Protein AF-A0A9D4EMM0-F1 (afdb_monomer_lite)

Structure (mmCIF, N/CA/C/O backbone):
data_AF-A0A9D4EMM0-F1
#
_entry.id   AF-A0A9D4EMM0-F1
#
loop_
_atom_site.group_PDB
_atom_site.id
_atom_site.type_symbol
_atom_site.label_atom_id
_atom_site.label_alt_id
_atom_site.label_comp_id
_atom_site.label_asym_id
_atom_site.label_entity_id
_atom_site.label_seq_id
_atom_site.pdbx_PDB_ins_code
_atom_site.Cartn_x
_atom_site.Cartn_y
_atom_site.Cartn_z
_atom_site.occupancy
_atom_site.B_iso_or_equiv
_atom_site.auth_seq_id
_atom_site.auth_comp_id
_atom_site.auth_asym_id
_atom_site.auth_atom_id
_atom_site.pdbx_PDB_model_num
ATOM 1 N N . MET A 1 1 ? -13.198 12.863 -65.690 1.00 36.16 1 MET A N 1
ATOM 2 C CA . MET A 1 1 ? -13.809 11.597 -66.157 1.00 36.16 1 MET A CA 1
ATOM 3 C C . MET A 1 1 ? -12.716 10.542 -66.266 1.00 36.16 1 MET A C 1
ATOM 5 O O . MET A 1 1 ? -11.652 10.874 -66.760 1.00 36.16 1 MET A O 1
ATOM 9 N N . SER A 1 2 ? -12.998 9.333 -65.773 1.00 41.34 2 SER A N 1
ATOM 10 C CA . SER A 1 2 ? -12.349 8.025 -66.003 1.00 41.34 2 SER A CA 1
ATOM 11 C C . SER A 1 2 ? -10.843 7.898 -66.316 1.00 41.34 2 SER A C 1
ATOM 13 O O . SER A 1 2 ? -10.406 8.154 -67.432 1.00 41.34 2 SER A O 1
ATOM 15 N N . SER A 1 3 ? -10.132 7.222 -65.406 1.00 35.25 3 SER A N 1
ATOM 16 C CA . SER A 1 3 ? -9.114 6.198 -65.715 1.00 35.25 3 SER A CA 1
ATOM 17 C C . SER A 1 3 ? -9.306 5.071 -64.686 1.00 35.25 3 SER A C 1
ATOM 19 O O . SER A 1 3 ? -9.257 5.342 -63.494 1.00 35.25 3 SER A O 1
ATOM 21 N N . ARG A 1 4 ? -9.921 3.939 -65.056 1.00 37.94 4 ARG A N 1
ATOM 22 C CA . ARG A 1 4 ? -9.298 2.670 -65.505 1.00 37.94 4 ARG A CA 1
ATOM 23 C C . ARG A 1 4 ? -8.367 2.014 -64.469 1.00 37.94 4 ARG A C 1
ATOM 25 O O . ARG A 1 4 ? -7.310 2.544 -64.156 1.00 37.94 4 ARG A O 1
ATOM 32 N N . TYR A 1 5 ? -8.789 0.828 -64.022 1.00 42.88 5 TYR A N 1
ATOM 33 C CA . TYR A 1 5 ? -8.083 -0.117 -63.148 1.00 42.88 5 TYR A CA 1
ATOM 34 C C . TYR A 1 5 ? -6.948 -0.872 -63.863 1.00 42.88 5 TYR A C 1
ATOM 36 O O . TYR A 1 5 ? -7.194 -1.412 -64.942 1.00 42.88 5 TYR A O 1
ATOM 44 N N . VAL A 1 6 ? -5.797 -0.983 -63.180 1.00 44.03 6 VAL A N 1
ATOM 45 C CA . VAL A 1 6 ? -4.829 -2.112 -63.074 1.00 44.03 6 VAL A CA 1
ATOM 46 C C . VAL A 1 6 ? -4.072 -1.885 -61.738 1.00 44.03 6 VAL A C 1
ATOM 48 O O . VAL A 1 6 ? -3.837 -0.724 -61.413 1.00 44.03 6 VAL A O 1
ATOM 51 N N . GLY A 1 7 ? -3.680 -2.859 -60.906 1.00 34.44 7 GLY A N 1
ATOM 52 C CA . GLY A 1 7 ? -3.942 -4.308 -60.897 1.00 34.44 7 GLY A CA 1
ATOM 53 C C . GLY A 1 7 ? -2.713 -5.110 -60.422 1.00 34.44 7 GLY A C 1
ATOM 54 O O . GLY A 1 7 ? -1.716 -5.101 -61.136 1.00 34.44 7 GLY A O 1
ATOM 55 N N . GLY A 1 8 ? -2.819 -5.798 -59.273 1.00 34.53 8 GLY A N 1
ATOM 56 C CA . GLY A 1 8 ? -1.759 -6.617 -58.644 1.00 34.53 8 GLY A CA 1
ATOM 57 C C . GLY A 1 8 ? -0.807 -5.841 -57.706 1.00 34.53 8 GLY A C 1
ATOM 58 O O . GLY A 1 8 ? -0.555 -4.662 -57.953 1.00 34.53 8 GLY A O 1
ATOM 59 N N . ASP A 1 9 ? -0.274 -6.393 -56.606 1.00 40.97 9 ASP A N 1
ATOM 60 C CA . ASP A 1 9 ? -0.477 -7.723 -55.992 1.00 40.97 9 ASP A CA 1
ATOM 61 C C . ASP A 1 9 ? -0.295 -7.658 -54.450 1.00 40.97 9 ASP A C 1
ATOM 63 O O . ASP A 1 9 ? 0.595 -6.972 -53.950 1.00 40.97 9 ASP A O 1
ATOM 67 N N . ASP A 1 10 ? -1.188 -8.351 -53.740 1.00 46.00 10 ASP A N 1
ATOM 68 C CA . ASP A 1 10 ? -1.077 -9.126 -52.486 1.00 46.00 10 ASP A CA 1
ATOM 69 C C . ASP A 1 10 ? 0.064 -8.891 -51.455 1.00 46.00 10 ASP A C 1
ATOM 71 O O . ASP A 1 10 ? 1.222 -9.223 -51.698 1.00 46.00 10 ASP A O 1
ATOM 75 N N . ASP A 1 11 ? -0.319 -8.528 -50.216 1.00 43.97 11 ASP A N 1
ATOM 76 C CA . ASP A 1 11 ? 0.224 -9.111 -48.962 1.00 43.97 11 ASP A CA 1
ATOM 77 C C . ASP A 1 11 ? -0.835 -9.012 -47.833 1.00 43.97 11 ASP A C 1
ATOM 79 O O . ASP A 1 11 ? -0.735 -8.227 -46.886 1.00 43.97 11 ASP A O 1
ATOM 83 N N . ASP A 1 12 ? -1.925 -9.776 -47.979 1.00 41.16 12 ASP A N 1
ATOM 84 C CA . ASP A 1 12 ? -2.940 -9.950 -46.932 1.00 41.16 12 ASP A CA 1
ATOM 85 C C . ASP A 1 12 ? -2.470 -11.008 -45.919 1.00 41.16 12 ASP A C 1
ATOM 87 O O . ASP A 1 12 ? -2.727 -12.208 -46.059 1.00 41.16 12 ASP A O 1
ATOM 91 N N . SER A 1 13 ? -1.806 -10.570 -44.847 1.00 43.88 13 SER A N 1
ATOM 92 C CA . SER A 1 13 ? -1.542 -11.416 -43.674 1.00 43.88 13 SER A CA 1
ATOM 93 C C . SER A 1 13 ? -2.798 -11.543 -42.797 1.00 43.88 13 SER A C 1
ATOM 95 O O . SER A 1 13 ? -2.915 -10.982 -41.705 1.00 43.88 13 SER A O 1
ATOM 97 N N . GLU A 1 14 ? -3.761 -12.315 -43.306 1.00 36.78 14 GLU A N 1
ATOM 98 C CA . GLU A 1 14 ? -5.013 -12.663 -42.637 1.00 36.78 14 GLU A CA 1
ATOM 99 C C . GLU A 1 14 ? -4.750 -13.465 -41.346 1.00 36.78 14 GLU A C 1
ATOM 101 O O . GLU A 1 14 ? -4.502 -14.674 -41.362 1.00 36.78 14 GLU A O 1
ATOM 106 N N . TYR A 1 15 ? -4.844 -12.809 -40.186 1.00 36.12 15 TYR A N 1
ATOM 107 C CA . TYR A 1 15 ? -4.860 -13.500 -38.895 1.00 36.12 15 TYR A CA 1
ATOM 108 C C . TYR A 1 15 ? -6.191 -14.242 -38.717 1.00 36.12 15 TYR A C 1
ATOM 110 O O . TYR A 1 15 ? -7.140 -13.716 -38.134 1.00 36.12 15 TYR A O 1
ATOM 118 N N . HIS A 1 16 ? -6.251 -15.488 -39.199 1.00 36.09 16 HIS A N 1
ATOM 119 C CA . HIS A 1 16 ? -7.368 -16.400 -38.964 1.00 36.09 16 HIS A CA 1
ATOM 120 C C . HIS A 1 16 ? -7.674 -16.536 -37.459 1.00 36.09 16 HIS A C 1
ATOM 122 O O . HIS A 1 16 ? -7.017 -17.280 -36.723 1.00 36.09 16 HIS A O 1
ATOM 128 N N . LEU A 1 17 ? -8.741 -15.872 -37.010 1.00 40.06 17 LEU A N 1
ATOM 129 C CA . LEU A 1 17 ? -9.353 -16.102 -35.704 1.00 40.06 17 LEU A CA 1
ATOM 130 C C . LEU A 1 17 ? -10.104 -17.441 -35.723 1.00 40.06 17 LEU A C 1
ATOM 132 O O . LEU A 1 17 ? -11.314 -17.503 -35.940 1.00 40.06 17 LEU A O 1
ATOM 136 N N . GLY A 1 18 ? -9.372 -18.531 -35.485 1.00 37.56 18 GLY A N 1
ATOM 137 C CA . GLY A 1 18 ? -9.972 -19.833 -35.206 1.00 37.56 18 GLY A CA 1
ATOM 138 C C . GLY A 1 18 ? -10.901 -19.760 -33.980 1.00 37.56 18 GLY A C 1
ATOM 139 O O . GLY A 1 18 ? -10.620 -19.005 -33.045 1.00 37.56 18 GLY A O 1
ATOM 140 N N . PRO A 1 19 ? -12.006 -20.529 -33.943 1.00 36.06 19 PRO A N 1
ATOM 141 C CA . PRO A 1 19 ? -13.002 -20.416 -32.882 1.00 36.06 19 PRO A CA 1
ATOM 142 C C . PRO A 1 19 ? -12.402 -20.784 -31.520 1.00 36.06 19 PRO A C 1
ATOM 144 O O . PRO A 1 19 ? -12.066 -21.944 -31.263 1.00 36.06 19 PRO A O 1
ATOM 147 N N . TYR A 1 20 ? -12.291 -19.791 -30.633 1.00 35.28 20 TYR A N 1
ATOM 148 C CA . TYR A 1 20 ? -11.806 -19.989 -29.270 1.00 35.28 20 TYR A CA 1
ATOM 149 C C . TYR A 1 20 ? -12.802 -20.858 -28.499 1.00 35.28 20 TYR A C 1
ATOM 151 O O . TYR A 1 20 ? -13.901 -20.439 -28.140 1.00 35.28 20 TYR A O 1
ATOM 159 N N . ARG A 1 21 ? -12.428 -22.120 -28.299 1.00 38.72 21 ARG A N 1
ATOM 160 C CA . ARG A 1 21 ? -13.299 -23.156 -27.749 1.00 38.72 21 ARG A CA 1
ATOM 161 C C . ARG A 1 21 ? -13.479 -22.944 -26.247 1.00 38.72 21 ARG A C 1
ATOM 163 O O . ARG A 1 21 ? -12.598 -23.323 -25.473 1.00 38.72 21 ARG A O 1
ATOM 170 N N . GLU A 1 22 ? -14.625 -22.386 -25.847 1.00 41.25 22 GLU A N 1
ATOM 171 C CA . GLU A 1 22 ? -15.029 -22.228 -24.444 1.00 41.25 22 GLU A CA 1
ATOM 172 C C . GLU A 1 22 ? -14.834 -23.531 -23.659 1.00 41.25 22 GLU A C 1
ATOM 174 O O . GLU A 1 22 ? -15.630 -24.469 -23.709 1.00 41.25 22 GLU A O 1
ATOM 179 N N . SER A 1 23 ? -13.741 -23.581 -22.905 1.00 39.03 23 SER A N 1
ATOM 180 C CA . SER A 1 23 ? -13.460 -24.646 -21.954 1.00 39.03 23 SER A CA 1
ATOM 181 C C . SER A 1 23 ? -13.824 -24.121 -20.579 1.00 39.03 23 SER A C 1
ATOM 183 O O . SER A 1 23 ? -12.963 -23.641 -19.843 1.00 39.03 23 SER A O 1
ATOM 185 N N . SER A 1 24 ? -15.120 -24.184 -20.262 1.00 44.12 24 SER A N 1
ATOM 186 C CA . SER A 1 24 ? -15.674 -23.767 -18.974 1.00 44.12 24 SER A CA 1
ATOM 187 C C . SER A 1 24 ? -15.090 -24.616 -17.837 1.00 44.12 24 SER A C 1
ATOM 189 O O . SER A 1 24 ? -15.632 -25.647 -17.439 1.00 44.12 24 SER A O 1
ATOM 191 N N . LYS A 1 25 ? -13.934 -24.192 -17.324 1.00 36.81 25 LYS A N 1
ATOM 192 C CA . LYS A 1 25 ? -13.353 -24.682 -16.079 1.00 36.81 25 LYS A CA 1
ATOM 193 C C . LYS A 1 25 ? -13.772 -23.722 -14.981 1.00 36.81 25 LYS A C 1
ATOM 195 O O . LYS A 1 25 ? -13.144 -22.687 -14.786 1.00 36.81 25 LYS A O 1
ATOM 200 N N . LYS A 1 26 ? -14.824 -24.092 -14.249 1.00 39.28 26 LYS A N 1
ATOM 201 C CA . LYS A 1 26 ? -15.092 -23.515 -12.930 1.00 39.28 26 LYS A CA 1
ATOM 202 C C . LYS A 1 26 ? -13.875 -23.794 -12.049 1.00 39.28 26 LYS A C 1
ATOM 204 O O . LYS A 1 26 ? -13.709 -24.908 -11.560 1.00 39.28 26 LYS A O 1
ATOM 209 N N . SER A 1 27 ? -13.000 -22.809 -11.886 1.00 35.19 27 SER A N 1
ATOM 210 C CA . SER A 1 27 ? -12.017 -22.825 -10.812 1.00 35.19 27 SER A CA 1
ATOM 211 C C . SER A 1 27 ? -12.767 -22.506 -9.527 1.00 35.19 27 SER A C 1
ATOM 213 O O . SER A 1 27 ? -13.050 -21.339 -9.246 1.00 35.19 27 SER A O 1
ATOM 215 N N . ASP A 1 28 ? -13.126 -23.544 -8.774 1.00 36.09 28 ASP A N 1
ATOM 216 C CA . ASP A 1 28 ? -13.612 -23.388 -7.409 1.00 36.09 28 ASP A CA 1
ATOM 217 C C . ASP A 1 28 ? -12.533 -22.676 -6.583 1.00 36.09 28 ASP A C 1
ATOM 219 O O . ASP A 1 28 ? -11.599 -23.299 -6.073 1.00 36.09 28 ASP A O 1
ATOM 223 N N . TYR A 1 29 ? -12.677 -21.357 -6.423 1.00 34.94 29 TYR A N 1
ATOM 224 C CA . TYR A 1 29 ? -11.986 -20.576 -5.399 1.00 34.94 29 TYR A CA 1
ATOM 225 C C . TYR A 1 29 ? -12.572 -20.938 -4.027 1.00 34.94 29 TYR A C 1
ATOM 227 O O . TYR A 1 29 ? -13.225 -20.143 -3.351 1.00 34.94 29 TYR A O 1
ATOM 235 N N . GLY A 1 30 ? -12.364 -22.196 -3.637 1.00 30.98 30 GLY A N 1
ATOM 236 C CA . GLY A 1 30 ? -12.754 -22.733 -2.349 1.00 30.98 30 GLY A CA 1
ATOM 237 C C . GLY A 1 30 ? -12.002 -22.000 -1.248 1.00 30.98 30 GLY A C 1
ATOM 238 O O . GLY A 1 30 ? -10.776 -22.078 -1.163 1.00 30.98 30 GLY A O 1
ATOM 239 N N . ALA A 1 31 ? -12.748 -21.300 -0.397 1.00 44.09 31 ALA A N 1
ATOM 240 C CA . ALA A 1 31 ? -12.213 -20.570 0.740 1.00 44.09 31 ALA A CA 1
ATOM 241 C C . ALA A 1 31 ? -11.430 -21.509 1.679 1.00 44.09 31 ALA A C 1
ATOM 243 O O . ALA A 1 31 ? -12.006 -22.222 2.499 1.00 44.09 31 ALA A O 1
ATOM 244 N N . ARG A 1 32 ? -10.095 -21.495 1.581 1.00 37.31 32 ARG A N 1
ATOM 245 C CA . ARG A 1 32 ? -9.193 -22.188 2.510 1.00 37.31 32 ARG A CA 1
ATOM 246 C C . ARG A 1 32 ? -8.712 -21.238 3.599 1.00 37.31 32 ARG A C 1
ATOM 248 O O . ARG A 1 32 ? -7.582 -20.763 3.607 1.00 37.31 32 ARG A O 1
ATOM 255 N N . SER A 1 33 ? -9.596 -20.983 4.555 1.00 46.66 33 SER A N 1
ATOM 256 C CA . SER A 1 33 ? -9.298 -20.227 5.769 1.00 46.66 33 SER A CA 1
ATOM 257 C C . SER A 1 33 ? -8.535 -21.081 6.793 1.00 46.66 33 SER A C 1
ATOM 259 O O . SER A 1 33 ? -9.149 -21.700 7.661 1.00 46.66 33 SER A O 1
ATOM 261 N N . HIS A 1 34 ? -7.200 -21.083 6.734 1.00 35.22 34 HIS A N 1
ATOM 262 C CA . HIS A 1 34 ? -6.349 -21.646 7.793 1.00 35.22 34 HIS A CA 1
ATOM 263 C C . HIS A 1 34 ? -5.129 -20.766 8.101 1.00 35.22 34 HIS A C 1
ATOM 265 O O . HIS A 1 34 ? -4.064 -20.963 7.530 1.00 35.22 34 HIS A O 1
ATOM 271 N N . ALA A 1 35 ? -5.289 -19.839 9.053 1.00 36.62 35 ALA A N 1
ATOM 272 C CA . ALA A 1 35 ? -4.350 -19.584 10.160 1.00 36.62 35 ALA A CA 1
ATOM 273 C C . ALA A 1 35 ? -4.819 -18.366 10.980 1.00 36.62 35 ALA A C 1
ATOM 275 O O . ALA A 1 35 ? -4.769 -17.230 10.513 1.00 36.62 35 ALA A O 1
ATOM 276 N N . GLN A 1 36 ? -5.254 -18.582 12.224 1.00 49.09 36 GLN A N 1
ATOM 277 C CA . GLN A 1 36 ? -5.500 -17.491 13.171 1.00 49.09 36 GLN A CA 1
ATOM 278 C C . GLN A 1 36 ? -4.204 -17.100 13.892 1.00 49.09 36 GLN A C 1
ATOM 280 O O . GLN A 1 36 ? -3.637 -17.927 14.603 1.00 49.09 36 GLN A O 1
ATOM 285 N N . ARG A 1 37 ? -3.824 -15.818 13.831 1.00 38.12 37 ARG A N 1
ATOM 286 C CA . ARG A 1 37 ? -3.365 -15.036 14.998 1.00 38.12 37 ARG A CA 1
ATOM 287 C C . ARG A 1 37 ? -3.260 -13.555 14.629 1.00 38.12 37 ARG A C 1
ATOM 289 O O . ARG A 1 37 ? -2.528 -13.192 13.722 1.00 38.12 37 ARG A O 1
ATOM 296 N N . GLY A 1 38 ? -4.008 -12.716 15.349 1.00 40.75 38 GLY A N 1
ATOM 297 C CA . GLY A 1 38 ? -4.197 -11.300 15.025 1.00 40.75 38 GLY A CA 1
ATOM 298 C C . GLY A 1 38 ? -5.340 -11.096 14.029 1.00 40.75 38 GLY A C 1
ATOM 299 O O . GLY A 1 38 ? -5.159 -11.253 12.827 1.00 40.75 38 GLY A O 1
ATOM 300 N N . SER A 1 39 ? -6.523 -10.724 14.525 1.00 48.50 39 SER A N 1
ATOM 301 C CA . SER A 1 39 ? -7.681 -10.393 13.687 1.00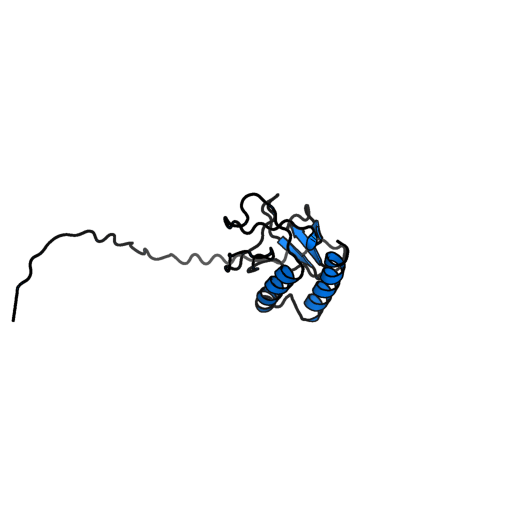 48.50 39 SER A CA 1
ATOM 302 C C . SER A 1 39 ? -7.433 -9.073 12.951 1.00 48.50 39 SER A C 1
ATOM 304 O O . SER A 1 39 ? -7.597 -7.990 13.517 1.00 48.50 39 SER A O 1
ATOM 306 N N . GLY A 1 40 ? -6.935 -9.185 11.726 1.00 62.72 40 GLY A N 1
ATOM 307 C CA . GLY A 1 40 ? -6.966 -8.153 10.700 1.00 62.72 40 GLY A CA 1
ATOM 308 C C . GLY A 1 40 ? -7.514 -8.780 9.421 1.00 62.72 40 GLY A C 1
ATOM 309 O O . GLY A 1 40 ? -7.185 -9.930 9.110 1.00 62.72 40 GLY A O 1
ATOM 310 N N . THR A 1 41 ? -8.386 -8.068 8.720 1.00 86.25 41 THR A N 1
ATOM 311 C CA . T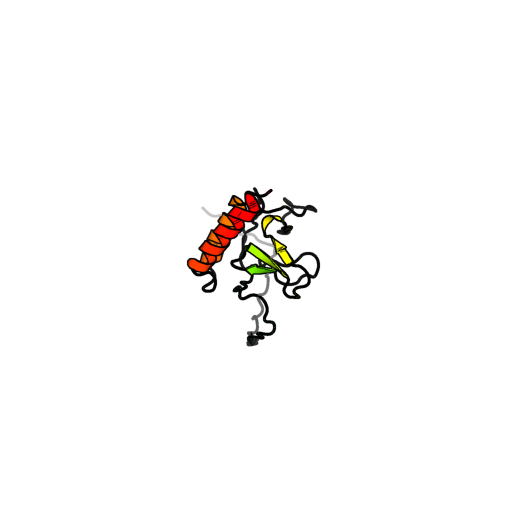HR A 1 41 ? -8.936 -8.515 7.440 1.00 86.25 41 THR A CA 1
ATOM 312 C C . THR A 1 41 ? -7.901 -8.259 6.355 1.00 86.25 41 THR A C 1
ATOM 314 O O . THR A 1 41 ? -7.659 -7.117 5.971 1.00 86.25 41 THR A O 1
ATOM 317 N N . TRP A 1 42 ? -7.286 -9.332 5.863 1.00 89.62 42 TRP A N 1
ATOM 318 C CA . TRP A 1 42 ? -6.318 -9.264 4.774 1.00 89.62 42 TRP A CA 1
ATOM 319 C C . TRP A 1 42 ? -7.032 -9.183 3.423 1.00 89.62 42 TRP A C 1
ATOM 321 O O . TRP A 1 42 ? -7.855 -10.041 3.096 1.00 89.62 42 TRP A O 1
ATOM 331 N N . VAL A 1 43 ? -6.689 -8.175 2.625 1.00 89.69 43 VAL A N 1
ATOM 332 C CA . VAL A 1 43 ? -7.208 -7.962 1.271 1.00 89.69 43 VAL A CA 1
ATOM 333 C C . VAL A 1 43 ? -6.056 -8.083 0.279 1.00 89.69 43 VAL A C 1
ATOM 335 O O . VAL A 1 43 ? -4.976 -7.545 0.510 1.00 89.69 43 VAL A O 1
ATOM 338 N N . GLN A 1 44 ? -6.269 -8.826 -0.805 1.00 89.31 44 GLN A N 1
ATOM 339 C CA . GLN A 1 44 ? -5.285 -8.976 -1.875 1.00 89.31 44 GLN A CA 1
ATOM 340 C C . GLN A 1 44 ? -5.122 -7.650 -2.623 1.00 89.31 44 GLN A C 1
ATOM 342 O O . GLN A 1 44 ? -6.113 -6.981 -2.908 1.00 89.31 44 GLN A O 1
ATOM 347 N N . LEU A 1 45 ? -3.887 -7.293 -2.968 1.00 86.31 45 LEU A N 1
ATOM 348 C CA . LEU A 1 45 ? -3.582 -6.150 -3.828 1.00 86.31 45 LEU A CA 1
ATOM 349 C C . LEU A 1 45 ? -3.682 -6.566 -5.305 1.00 86.31 45 LEU A C 1
ATOM 351 O O . LEU A 1 45 ? -2.676 -6.669 -6.009 1.00 86.31 45 LEU A O 1
ATOM 355 N N . SER A 1 46 ? -4.904 -6.850 -5.757 1.00 82.25 46 SER A N 1
ATOM 356 C CA . SER A 1 46 ? -5.254 -6.932 -7.179 1.00 82.25 46 SER A CA 1
ATOM 357 C C . SER A 1 46 ? -5.690 -5.560 -7.700 1.00 82.25 46 SER A C 1
ATOM 359 O O . SER A 1 46 ? -6.157 -4.722 -6.929 1.00 82.25 46 SER A O 1
ATOM 361 N N . ASP A 1 47 ? -5.512 -5.336 -9.002 1.00 78.94 47 ASP A N 1
ATOM 362 C CA . ASP A 1 47 ? -5.949 -4.133 -9.726 1.00 78.94 47 ASP A CA 1
ATOM 363 C C . ASP A 1 47 ? -5.498 -2.798 -9.094 1.00 78.94 47 ASP A C 1
ATOM 365 O O . ASP A 1 47 ? -6.178 -1.770 -9.129 1.00 78.94 47 ASP A O 1
ATOM 369 N N . PHE A 1 48 ? -4.299 -2.812 -8.513 1.00 79.00 48 PHE A N 1
ATOM 370 C CA . PHE A 1 48 ? -3.764 -1.738 -7.691 1.00 79.00 48 PHE A CA 1
ATOM 371 C C . PHE A 1 48 ? -2.665 -0.988 -8.453 1.00 79.00 48 PHE A C 1
ATOM 373 O O . PHE A 1 48 ? -1.764 -1.599 -9.030 1.00 79.00 48 PHE A O 1
ATOM 380 N N . HIS A 1 49 ? -2.730 0.342 -8.475 1.00 83.31 49 HIS A N 1
ATOM 381 C CA . HIS A 1 49 ? -1.754 1.176 -9.187 1.00 83.31 49 HIS A CA 1
ATOM 382 C C . HIS A 1 49 ? -0.393 1.190 -8.479 1.00 83.31 49 HIS A C 1
ATOM 384 O O . HIS A 1 49 ? -0.302 0.879 -7.295 1.00 83.31 49 HIS A O 1
ATOM 390 N N . CYS A 1 50 ? 0.678 1.579 -9.181 1.00 81.75 50 CYS A N 1
ATOM 391 C CA . CYS A 1 50 ? 1.983 1.744 -8.542 1.00 81.75 50 CYS A CA 1
ATOM 392 C C . CYS A 1 50 ? 1.940 2.871 -7.494 1.00 81.75 50 CYS A C 1
ATOM 394 O O . CYS A 1 50 ? 1.664 4.009 -7.867 1.00 81.75 50 CYS A O 1
ATOM 396 N N . PRO A 1 51 ? 2.224 2.584 -6.208 1.00 82.94 51 PRO A N 1
ATOM 397 C CA . PRO A 1 51 ? 2.171 3.592 -5.151 1.00 82.94 51 PRO A CA 1
ATOM 398 C C . PRO A 1 51 ? 3.494 4.361 -4.981 1.00 82.94 51 PRO A C 1
ATOM 400 O O . PRO A 1 51 ? 3.610 5.179 -4.074 1.00 82.94 51 PRO A O 1
ATOM 403 N N . ALA A 1 52 ? 4.505 4.077 -5.809 1.00 76.25 52 ALA A N 1
ATOM 404 C CA . ALA A 1 52 ? 5.769 4.806 -5.826 1.00 76.25 52 ALA A CA 1
ATOM 405 C C . ALA A 1 52 ? 5.604 6.180 -6.496 1.00 76.25 52 ALA A C 1
ATOM 407 O O . ALA A 1 52 ? 4.920 6.300 -7.519 1.00 76.25 52 ALA A O 1
ATOM 408 N N . GLU A 1 53 ? 6.262 7.203 -5.942 1.00 68.00 53 GLU A N 1
ATOM 409 C CA . GLU A 1 53 ? 6.185 8.574 -6.452 1.00 68.00 53 GLU A CA 1
ATOM 410 C C . GLU A 1 53 ? 6.527 8.631 -7.955 1.00 68.00 53 GLU A C 1
ATOM 412 O O . GLU A 1 53 ? 7.493 8.027 -8.430 1.00 68.00 53 GLU A O 1
ATOM 417 N N . ARG A 1 54 ? 5.740 9.405 -8.712 1.00 65.69 54 ARG A N 1
ATOM 418 C CA . ARG A 1 54 ? 5.964 9.720 -10.140 1.00 65.69 54 ARG A CA 1
ATOM 419 C C . ARG A 1 54 ? 5.992 8.524 -11.096 1.00 65.69 54 ARG A C 1
ATOM 421 O O . ARG A 1 54 ? 6.440 8.693 -12.229 1.00 65.69 54 ARG A O 1
ATOM 428 N N . CYS A 1 55 ? 5.491 7.351 -10.707 1.00 71.81 55 CYS A N 1
ATOM 429 C CA . CYS A 1 55 ? 5.391 6.230 -11.637 1.00 71.81 55 CYS A CA 1
ATOM 430 C C . CYS A 1 55 ? 4.527 6.603 -12.867 1.00 71.81 55 CYS A C 1
ATOM 432 O O . CYS A 1 55 ? 3.354 6.941 -12.703 1.00 71.81 55 CYS A O 1
ATOM 434 N N . PRO A 1 56 ? 5.045 6.517 -14.109 1.00 66.88 56 PRO A N 1
ATOM 435 C CA . PRO A 1 56 ? 4.261 6.797 -15.312 1.00 66.88 56 PRO A CA 1
ATOM 436 C C . PRO A 1 56 ? 3.299 5.653 -15.670 1.00 66.88 56 PRO A C 1
ATOM 438 O O . PRO A 1 56 ? 2.476 5.810 -16.571 1.00 66.88 56 PRO A O 1
ATOM 441 N N . SER A 1 57 ? 3.395 4.503 -14.990 1.00 65.25 57 SER A N 1
ATOM 442 C CA . SER A 1 57 ? 2.506 3.362 -15.200 1.00 65.25 57 SER A CA 1
ATOM 443 C C . SER A 1 57 ? 1.104 3.671 -14.679 1.00 65.25 57 SER A C 1
ATOM 445 O O . SER A 1 57 ? 0.893 3.781 -13.472 1.00 65.25 57 SER A O 1
ATOM 447 N N . ARG A 1 58 ? 0.145 3.794 -15.600 1.00 62.69 58 ARG A N 1
ATOM 448 C CA . ARG A 1 58 ? -1.275 4.048 -15.302 1.00 62.69 58 ARG A CA 1
ATOM 449 C C . ARG A 1 58 ? -2.147 2.797 -15.341 1.00 62.69 58 ARG A C 1
ATOM 451 O O . ARG A 1 58 ? -3.347 2.900 -15.132 1.00 62.69 58 ARG A O 1
ATOM 458 N N . GLU A 1 59 ? -1.571 1.642 -15.653 1.00 73.56 59 GLU A N 1
ATOM 459 C CA . GLU A 1 59 ? -2.326 0.394 -15.662 1.00 73.56 59 GLU A CA 1
ATOM 460 C C . GLU A 1 59 ? -2.368 -0.204 -14.246 1.00 73.56 59 GLU A C 1
ATOM 462 O O . GLU A 1 59 ? -1.331 -0.245 -13.570 1.00 73.56 59 GLU A O 1
ATOM 467 N N . PRO A 1 60 ? -3.550 -0.637 -13.770 1.00 76.44 60 PRO A N 1
ATOM 468 C CA . PRO A 1 60 ? -3.678 -1.356 -12.511 1.00 76.44 60 PRO A CA 1
ATOM 469 C C . PRO A 1 60 ? -2.997 -2.728 -12.614 1.00 76.44 60 PRO A C 1
ATOM 471 O O . PRO A 1 60 ? -3.076 -3.402 -13.639 1.00 76.44 60 PRO A O 1
ATOM 474 N N . LEU A 1 61 ? -2.3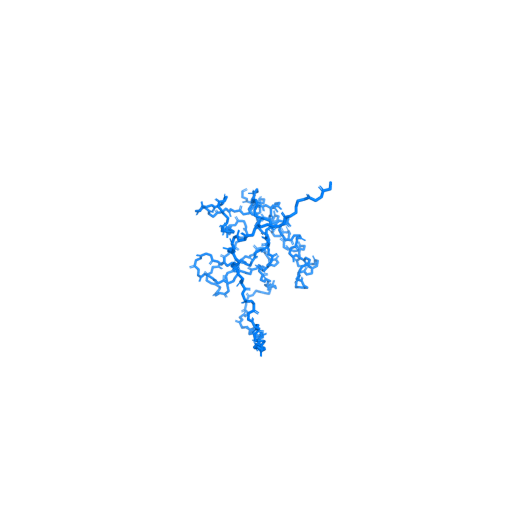18 -3.149 -11.545 1.00 77.88 61 LEU A N 1
ATOM 475 C CA . LEU A 1 61 ? -1.523 -4.378 -11.516 1.00 77.88 61 LEU A CA 1
ATOM 476 C C . LEU A 1 61 ? -1.957 -5.285 -10.361 1.00 77.88 61 LEU A C 1
ATOM 478 O O . LEU A 1 61 ? -2.335 -4.816 -9.287 1.00 77.88 61 LEU A O 1
ATOM 482 N N . THR A 1 62 ? -1.836 -6.599 -10.557 1.00 81.81 62 THR A N 1
ATOM 483 C CA . THR A 1 62 ? -1.875 -7.555 -9.442 1.00 81.81 62 THR A CA 1
ATOM 484 C C . THR A 1 62 ? -0.480 -7.693 -8.849 1.00 81.81 62 THR A C 1
ATOM 486 O O . THR A 1 62 ? 0.464 -8.065 -9.546 1.00 81.81 62 THR A O 1
ATOM 489 N N . TRP A 1 63 ? -0.342 -7.387 -7.561 1.00 81.50 63 TRP A N 1
ATOM 490 C CA . TRP A 1 63 ? 0.956 -7.337 -6.900 1.00 81.50 63 TRP A CA 1
ATOM 491 C C . TRP A 1 63 ? 1.405 -8.707 -6.412 1.00 81.50 63 TRP A C 1
ATOM 493 O O . TRP A 1 63 ? 0.676 -9.423 -5.721 1.00 81.50 63 TRP A O 1
ATOM 503 N N . VAL A 1 64 ? 2.657 -9.020 -6.736 1.00 82.75 64 VAL A N 1
ATOM 504 C CA . VAL A 1 64 ? 3.377 -10.211 -6.286 1.00 82.75 64 VAL A CA 1
ATOM 505 C C . VAL A 1 64 ? 4.644 -9.809 -5.535 1.00 82.75 64 VAL A C 1
ATOM 507 O O . VAL A 1 64 ? 5.266 -8.782 -5.825 1.00 82.75 64 VAL A O 1
ATOM 510 N N . CYS A 1 65 ? 5.043 -10.601 -4.545 1.00 82.75 65 CYS A N 1
ATOM 511 C CA . CYS A 1 65 ? 6.281 -10.365 -3.823 1.00 82.75 65 CYS A CA 1
ATOM 512 C C . CYS A 1 65 ? 7.468 -10.797 -4.697 1.00 82.75 65 CYS A C 1
ATOM 514 O O . CYS A 1 65 ? 7.578 -11.947 -5.106 1.00 82.75 65 CYS A O 1
ATOM 516 N N . LYS A 1 66 ? 8.410 -9.884 -4.963 1.00 75.62 66 LYS A N 1
ATOM 517 C CA . LYS A 1 66 ? 9.562 -10.132 -5.859 1.00 75.62 66 LYS A CA 1
ATOM 518 C C . LYS A 1 66 ? 10.522 -11.239 -5.378 1.00 75.62 66 LYS A C 1
ATOM 520 O O . LYS A 1 66 ? 11.406 -11.633 -6.132 1.00 75.62 66 LYS A O 1
ATOM 525 N N . ARG A 1 67 ? 10.393 -11.724 -4.136 1.00 78.25 67 ARG A N 1
ATOM 526 C CA . ARG A 1 67 ? 11.271 -12.764 -3.567 1.00 78.25 67 ARG A CA 1
ATOM 527 C C . ARG A 1 67 ? 10.805 -14.193 -3.845 1.00 78.25 67 ARG A C 1
ATOM 529 O O . ARG A 1 67 ? 11.651 -15.058 -4.036 1.00 78.25 67 ARG A O 1
ATOM 536 N N . ASP A 1 68 ? 9.499 -14.436 -3.808 1.00 82.56 68 ASP A N 1
ATOM 537 C CA . ASP A 1 68 ? 8.884 -15.766 -3.925 1.00 82.56 68 ASP A CA 1
ATOM 538 C C . ASP A 1 68 ? 7.872 -15.863 -5.083 1.00 82.56 68 ASP A C 1
ATOM 540 O O . ASP A 1 68 ? 7.618 -16.963 -5.564 1.00 82.56 68 ASP A O 1
ATOM 544 N N . GLY A 1 69 ? 7.376 -14.731 -5.596 1.00 81.69 69 GLY A N 1
ATOM 545 C CA . GLY A 1 69 ? 6.365 -14.662 -6.655 1.00 81.69 69 GLY A CA 1
ATOM 546 C C . GLY A 1 69 ? 4.924 -14.749 -6.143 1.00 81.69 69 GLY A C 1
ATOM 547 O O . GLY A 1 69 ? 3.998 -14.694 -6.949 1.00 81.69 69 GLY A O 1
ATOM 548 N N . ASP A 1 70 ? 4.729 -14.855 -4.828 1.00 87.75 70 ASP A N 1
ATOM 549 C CA . ASP A 1 70 ? 3.420 -15.033 -4.198 1.00 87.75 70 ASP A CA 1
ATOM 550 C C . ASP A 1 70 ? 2.583 -13.745 -4.245 1.00 87.75 70 ASP A C 1
ATOM 552 O O . ASP A 1 70 ? 3.127 -12.636 -4.186 1.00 87.75 70 ASP A O 1
ATOM 556 N N . PHE A 1 71 ? 1.250 -13.866 -4.250 1.00 90.12 71 PHE A N 1
ATOM 557 C CA . PHE A 1 71 ? 0.354 -12.708 -4.176 1.00 90.12 71 PHE A CA 1
ATOM 558 C C . PHE A 1 71 ? 0.566 -11.879 -2.904 1.00 90.12 71 PHE A C 1
ATOM 560 O O . PHE A 1 71 ? 0.842 -12.407 -1.824 1.00 90.12 71 PHE A O 1
ATOM 567 N N . VAL A 1 72 ? 0.408 -10.561 -3.027 1.00 90.12 72 VAL A N 1
ATOM 568 C CA . VAL A 1 72 ? 0.573 -9.614 -1.920 1.00 90.12 72 VAL A CA 1
ATOM 569 C C . VAL A 1 72 ? -0.778 -9.249 -1.309 1.00 90.12 72 VAL A C 1
ATOM 571 O O . VAL A 1 72 ? -1.746 -8.960 -2.014 1.00 90.12 72 VAL A O 1
ATOM 574 N N . TYR A 1 73 ? -0.825 -9.218 0.022 1.00 92.06 73 TYR A N 1
ATOM 575 C CA . TYR A 1 73 ? -1.992 -8.853 0.819 1.00 92.06 73 TYR A CA 1
ATOM 576 C C . TYR A 1 73 ? -1.664 -7.691 1.751 1.00 92.06 73 TYR A C 1
ATOM 578 O O . TYR A 1 73 ? -0.589 -7.658 2.348 1.00 92.06 73 TYR A O 1
ATOM 586 N N . ILE A 1 74 ? -2.626 -6.792 1.942 1.00 92.69 74 ILE A N 1
ATOM 587 C CA . ILE A 1 74 ? -2.591 -5.707 2.924 1.00 92.69 74 ILE A CA 1
ATOM 588 C C . ILE A 1 74 ? -3.644 -5.930 4.016 1.00 92.69 74 ILE A C 1
ATOM 590 O O . ILE A 1 74 ? -4.682 -6.542 3.771 1.00 92.69 74 ILE A O 1
ATOM 594 N N . SER A 1 75 ? -3.389 -5.430 5.222 1.00 93.56 75 SER A N 1
ATOM 595 C CA . SER A 1 75 ? -4.361 -5.356 6.321 1.00 93.56 75 SER A CA 1
ATOM 596 C C . SER A 1 75 ? -4.662 -3.906 6.702 1.00 93.56 75 SER A C 1
ATOM 598 O O . SER A 1 75 ? -3.849 -3.011 6.472 1.00 93.56 75 SER A O 1
ATOM 600 N N . GLU A 1 76 ? -5.775 -3.690 7.401 1.00 92.19 76 GLU A N 1
ATOM 601 C CA . GLU A 1 76 ? -6.149 -2.413 8.026 1.00 92.19 76 GLU A CA 1
ATOM 602 C C . GLU A 1 76 ? -5.120 -1.902 9.047 1.00 92.19 76 GLU A C 1
ATOM 604 O O . GLU A 1 76 ? -5.210 -0.772 9.512 1.00 92.19 76 GLU A O 1
ATOM 609 N N . LYS A 1 77 ? -4.133 -2.731 9.404 1.00 94.38 77 LYS A N 1
ATOM 610 C CA . LYS A 1 77 ? -3.054 -2.405 10.343 1.00 94.38 77 LYS A CA 1
ATOM 611 C C . LYS A 1 77 ? -1.815 -1.815 9.661 1.00 94.38 77 LYS A C 1
ATOM 613 O O . LYS A 1 77 ? -0.757 -1.746 10.281 1.00 94.38 77 LYS A O 1
ATOM 618 N N . GLY A 1 78 ? -1.905 -1.483 8.370 1.00 92.69 78 GLY A N 1
ATOM 619 C CA . GLY A 1 78 ? -0.767 -1.011 7.578 1.00 92.69 78 GLY A CA 1
ATOM 620 C C . GLY A 1 78 ? 0.337 -2.062 7.402 1.00 92.69 78 GLY A C 1
ATOM 621 O O . GLY A 1 78 ? 1.484 -1.705 7.143 1.00 92.69 78 GLY A O 1
ATOM 622 N N . LYS A 1 79 ? 0.024 -3.354 7.563 1.00 94.06 79 LYS A N 1
ATOM 623 C CA . LYS A 1 79 ? 0.958 -4.453 7.278 1.00 94.06 79 LYS A CA 1
ATOM 624 C C . LYS A 1 79 ? 0.702 -5.024 5.895 1.00 94.06 79 LYS A C 1
ATOM 626 O O . LYS A 1 79 ? -0.455 -5.255 5.536 1.00 94.06 79 LYS A O 1
ATOM 631 N N . ILE A 1 80 ? 1.784 -5.299 5.175 1.00 92.38 80 ILE A N 1
ATOM 632 C CA . ILE A 1 80 ? 1.804 -6.006 3.895 1.00 92.38 80 ILE A CA 1
ATOM 633 C C . ILE A 1 80 ? 2.497 -7.350 4.080 1.00 92.38 80 ILE A C 1
ATOM 635 O O . ILE A 1 80 ? 3.536 -7.403 4.735 1.00 92.38 80 ILE A O 1
ATOM 639 N N . LYS A 1 81 ? 1.965 -8.413 3.468 1.00 92.94 81 LYS A N 1
ATOM 640 C CA . LYS A 1 81 ? 2.604 -9.735 3.426 1.00 92.94 81 LYS A CA 1
ATOM 641 C C . LYS A 1 81 ? 2.453 -10.446 2.081 1.00 92.94 81 LYS A C 1
ATOM 643 O O . LYS A 1 81 ? 1.529 -10.147 1.326 1.00 92.94 81 LYS A O 1
ATOM 648 N N . CYS A 1 82 ? 3.312 -11.428 1.819 1.00 91.50 82 CYS A N 1
ATOM 649 C CA . CYS A 1 82 ? 3.116 -12.407 0.745 1.00 91.50 82 CYS A CA 1
ATOM 650 C C . CYS A 1 82 ? 2.157 -13.545 1.161 1.00 91.50 82 CYS A C 1
ATOM 652 O O . CYS A 1 82 ? 1.943 -13.777 2.354 1.00 91.50 82 CYS A O 1
ATOM 654 N N . GLU A 1 83 ? 1.587 -14.270 0.192 1.00 89.75 83 GLU A N 1
ATOM 655 C CA . GLU A 1 83 ? 0.630 -15.365 0.429 1.00 89.75 83 GLU A CA 1
ATOM 656 C C . GLU A 1 83 ? 1.204 -16.473 1.325 1.00 89.75 83 GLU A C 1
ATOM 658 O O . GLU A 1 83 ? 0.536 -16.905 2.266 1.00 89.75 83 GLU A O 1
ATOM 663 N N . SER A 1 84 ? 2.466 -16.878 1.119 1.00 87.62 84 SER A N 1
ATOM 664 C CA . SER A 1 84 ? 3.123 -17.866 1.989 1.00 87.62 84 SER A CA 1
ATOM 665 C C . SER A 1 84 ? 3.463 -17.352 3.395 1.00 87.62 84 SER A C 1
ATOM 667 O O . SER A 1 84 ? 3.938 -18.129 4.225 1.00 87.62 84 SER A O 1
ATOM 669 N N . GLY A 1 85 ? 3.248 -16.063 3.684 1.00 85.19 85 GLY A N 1
ATOM 670 C CA . GLY A 1 85 ? 3.487 -15.445 4.992 1.00 85.19 85 GLY A CA 1
ATOM 671 C C . GLY A 1 85 ? 4.960 -15.348 5.408 1.00 85.19 85 GLY A C 1
ATOM 672 O O . GLY A 1 85 ? 5.247 -14.974 6.542 1.00 85.19 85 GLY A O 1
ATOM 673 N N . LYS A 1 86 ? 5.905 -15.679 4.516 1.00 87.12 86 LYS A N 1
ATOM 674 C CA . LYS A 1 86 ? 7.358 -15.631 4.780 1.00 87.12 86 LYS A CA 1
ATOM 675 C C . LYS A 1 86 ? 7.915 -14.209 4.814 1.00 87.12 86 LYS A C 1
ATOM 677 O O . LYS A 1 86 ? 8.967 -13.970 5.403 1.00 87.12 86 LYS A O 1
ATOM 682 N N . HIS A 1 87 ? 7.226 -13.284 4.156 1.00 89.00 87 HIS A N 1
ATOM 683 C CA . HIS A 1 87 ? 7.587 -11.881 4.063 1.00 89.00 87 HIS A CA 1
ATOM 684 C C . HIS A 1 87 ? 6.419 -11.048 4.578 1.00 89.00 87 HIS A C 1
ATOM 686 O O . HIS A 1 87 ? 5.338 -11.103 3.999 1.00 89.00 87 HIS A O 1
ATOM 692 N N . GLU A 1 88 ? 6.648 -10.279 5.642 1.00 92.88 88 GLU A N 1
ATOM 693 C CA . GLU A 1 88 ? 5.725 -9.275 6.176 1.00 92.88 88 GLU A CA 1
ATOM 694 C C . GLU A 1 88 ? 6.519 -8.006 6.524 1.00 92.88 88 GLU A C 1
ATOM 696 O O . GLU A 1 88 ? 7.640 -8.103 7.030 1.00 92.88 88 GLU A O 1
ATOM 701 N N . ALA A 1 89 ? 5.966 -6.825 6.240 1.00 91.38 89 ALA A N 1
ATOM 702 C CA . ALA A 1 89 ? 6.547 -5.535 6.616 1.00 91.38 89 ALA A CA 1
ATOM 703 C C . ALA A 1 89 ? 5.468 -4.454 6.808 1.00 91.38 89 ALA A C 1
ATOM 705 O O . ALA A 1 89 ? 4.296 -4.647 6.476 1.00 91.38 89 ALA A O 1
ATOM 706 N N . ASP A 1 90 ? 5.879 -3.296 7.325 1.00 93.12 90 ASP A N 1
ATOM 707 C CA . ASP A 1 90 ? 5.106 -2.054 7.222 1.00 93.12 90 ASP A CA 1
ATOM 708 C C . ASP A 1 90 ? 5.058 -1.556 5.768 1.00 93.12 90 ASP A C 1
ATOM 710 O O . ASP A 1 90 ? 6.004 -1.762 5.002 1.00 93.12 90 ASP A O 1
ATOM 714 N N . VAL A 1 91 ? 3.975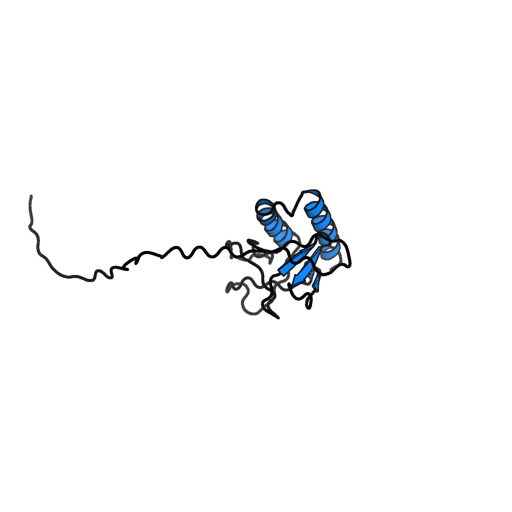 -0.875 5.383 1.00 90.50 91 VAL A N 1
ATOM 715 C CA . VAL A 1 91 ? 3.760 -0.375 4.010 1.00 90.50 91 VAL A CA 1
ATOM 716 C C . VAL A 1 91 ? 4.895 0.553 3.564 1.00 90.50 91 VAL A C 1
ATOM 718 O O . VAL A 1 91 ? 5.406 0.398 2.454 1.00 90.50 91 VAL A O 1
ATOM 721 N N . CYS A 1 92 ? 5.362 1.441 4.451 1.00 87.88 92 CYS A N 1
ATOM 722 C CA . CYS A 1 92 ? 6.479 2.355 4.178 1.00 87.88 92 CYS A CA 1
ATOM 723 C C . CYS A 1 92 ? 7.843 1.650 4.003 1.00 87.88 92 CYS A C 1
ATOM 725 O O . CYS A 1 92 ? 8.781 2.233 3.458 1.00 87.88 92 CYS A O 1
ATOM 727 N N . GLN A 1 93 ? 7.966 0.396 4.450 1.00 87.31 93 GLN A N 1
ATOM 728 C CA . GLN A 1 93 ? 9.176 -0.423 4.324 1.00 87.31 93 GLN A CA 1
ATOM 729 C C . GLN A 1 93 ? 9.107 -1.397 3.142 1.00 87.31 93 GLN A C 1
ATOM 731 O O . GLN A 1 93 ? 10.138 -1.949 2.747 1.00 87.31 93 GLN A O 1
ATOM 736 N N . TRP A 1 94 ? 7.918 -1.627 2.577 1.00 86.69 94 TRP A N 1
ATOM 737 C CA . TRP A 1 94 ? 7.745 -2.543 1.458 1.00 86.69 94 TRP A CA 1
ATOM 738 C C . TRP A 1 94 ? 8.357 -1.966 0.176 1.00 86.69 94 TRP A C 1
ATOM 740 O O . TRP A 1 94 ? 8.155 -0.803 -0.177 1.00 86.69 94 TRP A O 1
ATOM 750 N N . GLY A 1 95 ? 9.129 -2.797 -0.525 1.00 80.06 95 GLY A N 1
ATOM 751 C CA . GLY A 1 95 ? 9.757 -2.436 -1.789 1.00 80.06 95 GLY A CA 1
ATOM 752 C C . GLY A 1 95 ? 8.823 -2.713 -2.961 1.00 80.06 95 GLY A C 1
ATOM 753 O O . GLY A 1 95 ? 8.555 -3.875 -3.270 1.00 80.06 95 GLY A O 1
ATOM 754 N N . TRP A 1 96 ? 8.377 -1.666 -3.648 1.00 78.44 96 TRP A N 1
ATOM 755 C CA . TRP A 1 96 ? 7.477 -1.777 -4.791 1.00 78.44 96 TRP A CA 1
ATOM 756 C C . TRP A 1 96 ? 8.271 -1.890 -6.097 1.00 78.44 96 TRP A C 1
ATOM 758 O O . TRP A 1 96 ? 9.273 -1.208 -6.303 1.00 78.44 96 TRP A O 1
ATOM 768 N N . ASN A 1 97 ? 7.819 -2.774 -6.986 1.00 73.56 97 ASN A N 1
ATOM 769 C CA . ASN A 1 97 ? 8.324 -2.919 -8.349 1.00 73.56 97 ASN A CA 1
ATOM 770 C C . ASN A 1 97 ? 7.144 -3.170 -9.297 1.00 73.56 97 ASN A C 1
ATOM 772 O O . ASN A 1 97 ? 6.563 -4.251 -9.264 1.00 73.56 97 ASN A O 1
ATOM 776 N N . CYS A 1 98 ? 6.804 -2.191 -10.137 1.00 72.00 98 CYS A N 1
ATOM 777 C CA . CYS A 1 98 ? 5.717 -2.296 -11.117 1.00 72.00 98 CYS A CA 1
ATOM 778 C C . CYS A 1 98 ? 6.153 -2.866 -12.479 1.00 72.00 98 CYS A C 1
ATOM 780 O O . CYS A 1 98 ? 5.361 -2.867 -13.413 1.00 72.00 98 CYS A O 1
ATOM 782 N N . GLY A 1 99 ? 7.413 -3.293 -12.634 1.00 65.44 99 GLY A N 1
ATOM 783 C CA . GLY A 1 99 ? 7.943 -3.812 -13.902 1.00 65.44 99 GLY A CA 1
ATOM 784 C C . GLY A 1 99 ? 8.164 -2.759 -14.997 1.00 65.44 99 GLY A C 1
ATOM 785 O O . GLY A 1 99 ? 8.751 -3.083 -16.025 1.00 65.44 99 GLY A O 1
ATOM 786 N N . ASN A 1 100 ? 7.750 -1.507 -14.780 1.00 66.62 100 ASN A N 1
ATOM 787 C CA . ASN A 1 100 ? 8.000 -0.400 -15.696 1.00 66.62 100 ASN A CA 1
ATOM 788 C C . ASN A 1 100 ? 9.485 0.001 -15.678 1.00 66.62 100 ASN A C 1
ATOM 790 O O . ASN A 1 100 ? 10.108 0.104 -14.618 1.00 66.62 100 ASN A O 1
ATOM 794 N N . ASP A 1 101 ? 10.019 0.306 -16.859 1.00 64.31 101 ASP A N 1
ATOM 795 C CA . ASP A 1 101 ? 11.372 0.814 -17.087 1.00 64.31 101 ASP A CA 1
ATOM 796 C C . ASP A 1 101 ? 11.760 2.008 -16.200 1.00 64.31 101 ASP A C 1
ATOM 798 O O . ASP A 1 101 ? 12.926 2.147 -15.834 1.00 64.31 101 ASP A O 1
ATOM 802 N N . PHE A 1 102 ? 10.790 2.832 -15.803 1.00 66.44 102 PHE A N 1
ATOM 803 C CA . PHE A 1 102 ? 10.984 3.980 -14.915 1.00 66.44 102 PHE A CA 1
ATOM 804 C C . PHE A 1 102 ? 11.428 3.607 -13.482 1.00 66.44 102 PHE A C 1
ATOM 806 O O . PHE A 1 102 ? 11.971 4.444 -12.765 1.00 66.44 102 PHE A O 1
ATOM 813 N N . HIS A 1 103 ? 11.235 2.353 -13.057 1.00 65.62 103 HIS A N 1
ATOM 814 C CA . HIS A 1 103 ? 11.699 1.823 -11.766 1.00 65.62 103 HIS A CA 1
ATOM 815 C C . HIS A 1 103 ? 12.653 0.625 -11.954 1.00 65.62 103 HIS A C 1
ATOM 817 O O . HIS A 1 103 ? 12.687 -0.305 -11.146 1.00 65.62 103 HIS A O 1
ATOM 823 N N . LYS A 1 104 ? 13.421 0.607 -13.055 1.00 53.97 104 LYS A N 1
ATOM 824 C CA . LYS A 1 104 ? 14.357 -0.484 -13.371 1.00 53.97 104 LYS A CA 1
ATOM 825 C C . LYS A 1 104 ? 15.385 -0.700 -12.255 1.00 53.97 104 LYS A C 1
ATOM 827 O O . LYS A 1 104 ? 16.168 0.180 -11.921 1.00 53.97 104 LYS A O 1
ATOM 832 N N . GLY A 1 105 ? 15.422 -1.925 -11.728 1.00 54.88 105 GLY A N 1
ATOM 833 C CA . GLY A 1 105 ? 16.407 -2.389 -10.744 1.00 54.88 105 GLY A CA 1
ATOM 834 C C . GLY A 1 105 ? 16.066 -2.048 -9.292 1.00 54.88 105 GLY A C 1
ATOM 835 O O . GLY A 1 105 ? 16.143 -2.932 -8.432 1.00 54.88 105 GLY A O 1
ATOM 836 N N . GLU A 1 106 ? 15.642 -0.815 -9.024 1.00 57.22 106 GLU A N 1
ATOM 837 C CA . GLU A 1 106 ? 15.457 -0.301 -7.666 1.00 57.22 106 GLU A CA 1
ATOM 838 C C . GLU A 1 106 ? 14.047 -0.550 -7.118 1.00 57.22 106 GLU A C 1
ATOM 840 O O . GLU A 1 106 ? 13.032 -0.279 -7.755 1.00 57.22 106 GLU A O 1
ATOM 845 N N . TYR A 1 107 ? 13.984 -1.083 -5.898 1.00 67.88 107 TYR A N 1
ATOM 846 C CA . TYR A 1 107 ? 12.740 -1.156 -5.141 1.00 67.88 107 TYR A CA 1
ATOM 847 C C . TYR A 1 107 ? 12.416 0.235 -4.605 1.00 67.88 107 TYR A C 1
ATOM 849 O O . TYR A 1 107 ? 13.066 0.688 -3.660 1.00 67.88 107 TYR A O 1
ATOM 857 N N . ILE A 1 108 ? 11.409 0.896 -5.167 1.00 74.50 108 ILE A N 1
ATOM 858 C CA . ILE A 1 108 ? 11.001 2.211 -4.675 1.00 74.50 108 ILE A CA 1
ATOM 859 C C . ILE A 1 108 ? 10.004 2.025 -3.530 1.00 74.50 108 ILE A C 1
ATOM 861 O O . ILE A 1 108 ? 9.137 1.149 -3.566 1.00 74.50 108 ILE A O 1
ATOM 865 N N . ARG A 1 109 ? 10.161 2.820 -2.471 1.00 77.75 109 ARG A N 1
ATOM 866 C CA . ARG A 1 109 ? 9.188 2.892 -1.378 1.00 77.75 109 ARG A CA 1
ATOM 867 C C . ARG A 1 109 ? 8.038 3.785 -1.818 1.00 77.75 109 ARG A C 1
ATOM 869 O O . ARG A 1 109 ? 8.272 4.843 -2.392 1.00 77.75 109 ARG A O 1
ATOM 876 N N . ALA A 1 110 ? 6.812 3.374 -1.526 1.00 82.38 110 ALA A N 1
ATOM 877 C CA . ALA A 1 110 ? 5.688 4.292 -1.609 1.00 82.38 110 ALA A CA 1
ATOM 878 C C . ALA A 1 110 ? 5.863 5.397 -0.565 1.00 82.38 110 ALA A C 1
ATOM 880 O O . ALA A 1 110 ? 6.291 5.095 0.552 1.00 82.38 110 ALA A O 1
ATOM 881 N N . ASP A 1 111 ? 5.497 6.630 -0.892 1.00 85.00 111 ASP A N 1
ATOM 882 C CA . ASP A 1 111 ? 5.206 7.668 0.097 1.00 85.00 111 ASP A CA 1
ATOM 883 C C . ASP A 1 111 ? 3.719 7.612 0.514 1.00 85.00 111 ASP A C 1
ATOM 885 O O . ASP A 1 111 ? 2.934 6.807 0.000 1.00 85.00 111 ASP A O 1
ATOM 889 N N . TYR A 1 112 ? 3.328 8.449 1.477 1.00 87.88 112 TYR A N 1
ATOM 890 C CA . TYR A 1 112 ? 1.955 8.485 1.985 1.00 87.88 112 TYR A CA 1
ATOM 891 C C . TYR A 1 112 ? 0.926 8.905 0.919 1.00 87.88 112 TYR A C 1
ATOM 893 O O . TYR A 1 112 ? -0.183 8.365 0.897 1.00 87.88 112 TYR A O 1
ATOM 901 N N . GLU A 1 113 ? 1.265 9.846 0.035 1.00 86.81 113 GLU A N 1
ATOM 902 C CA . GLU A 1 113 ? 0.354 10.391 -0.975 1.00 86.81 113 GLU A CA 1
ATOM 903 C C . GLU A 1 113 ? 0.161 9.402 -2.127 1.00 86.81 113 GLU A C 1
ATOM 905 O O . GLU A 1 113 ? -0.977 9.067 -2.460 1.00 86.81 113 GLU A O 1
ATOM 910 N N . GLY A 1 114 ? 1.254 8.859 -2.672 1.00 84.62 114 GLY A N 1
ATOM 911 C CA . GLY A 1 114 ? 1.240 7.832 -3.714 1.00 84.62 114 GLY A CA 1
ATOM 912 C C . GLY A 1 114 ? 0.512 6.562 -3.272 1.00 84.62 114 GLY A C 1
ATOM 913 O O . GLY A 1 114 ? -0.316 6.027 -4.018 1.00 84.62 114 GLY A O 1
ATOM 914 N N . PHE A 1 115 ? 0.725 6.120 -2.026 1.00 88.06 115 PHE A N 1
ATOM 915 C CA . PHE A 1 115 ? -0.015 4.985 -1.475 1.00 88.06 115 PHE A CA 1
ATOM 916 C C . PHE A 1 115 ? -1.506 5.294 -1.279 1.00 88.06 115 PHE A C 1
ATOM 918 O O . PHE A 1 115 ? -2.360 4.498 -1.676 1.00 88.06 115 PHE A O 1
ATOM 925 N N . THR A 1 116 ? -1.843 6.459 -0.714 1.00 87.50 116 THR A N 1
ATOM 926 C CA . THR A 1 116 ? -3.241 6.879 -0.509 1.00 87.50 116 THR A CA 1
ATOM 927 C C . THR A 1 116 ? -3.987 7.024 -1.838 1.00 87.50 116 THR A C 1
ATOM 929 O O . THR A 1 116 ? -5.130 6.578 -1.958 1.00 87.50 116 THR A O 1
ATOM 932 N N . PHE A 1 117 ? -3.337 7.575 -2.865 1.00 85.19 117 PHE A N 1
ATOM 933 C CA . PHE A 1 117 ? -3.888 7.683 -4.212 1.00 85.19 117 PHE A CA 1
ATOM 934 C C . PHE A 1 117 ? -4.160 6.304 -4.828 1.00 85.19 117 PHE A C 1
ATOM 936 O O . PHE A 1 117 ? -5.276 6.055 -5.291 1.00 85.19 117 PHE A O 1
ATOM 943 N N . ALA A 1 118 ? -3.200 5.375 -4.774 1.00 83.06 118 ALA A N 1
ATOM 944 C CA . ALA A 1 118 ? -3.392 4.012 -5.274 1.00 83.06 118 ALA A CA 1
ATOM 945 C C . ALA A 1 118 ? -4.524 3.267 -4.530 1.00 83.06 118 ALA A C 1
ATOM 947 O O . ALA A 1 118 ? -5.383 2.658 -5.175 1.00 83.06 118 ALA A O 1
ATOM 948 N N . MET A 1 119 ? -4.605 3.405 -3.198 1.00 85.06 119 MET A N 1
ATOM 949 C CA . MET A 1 119 ? -5.724 2.887 -2.395 1.00 85.06 119 MET A CA 1
ATOM 950 C C . MET A 1 119 ? -7.072 3.474 -2.823 1.00 85.06 119 MET A C 1
ATOM 952 O O . MET A 1 119 ? -8.039 2.728 -2.950 1.00 85.06 119 MET A O 1
ATOM 956 N N . SER A 1 120 ? -7.157 4.786 -3.072 1.00 82.88 120 SER A N 1
ATOM 957 C CA . SER A 1 120 ? -8.421 5.455 -3.427 1.00 82.88 120 SER A CA 1
ATOM 958 C C . SER A 1 120 ? -9.063 4.912 -4.712 1.00 82.88 120 SER A C 1
ATOM 960 O O . SER A 1 120 ? -10.288 4.919 -4.849 1.00 82.88 120 SER A O 1
ATOM 962 N N . GLN A 1 121 ? -8.245 4.393 -5.631 1.00 78.62 121 GLN A N 1
ATOM 963 C CA . GLN A 1 121 ? -8.705 3.730 -6.849 1.00 78.62 121 GLN A CA 1
ATOM 964 C C . GLN A 1 121 ? -9.106 2.277 -6.567 1.00 78.62 121 GLN A C 1
ATOM 966 O O . GLN A 1 121 ? -10.190 1.854 -6.956 1.00 78.62 121 GLN A O 1
ATOM 971 N N . ALA A 1 122 ? -8.284 1.527 -5.828 1.00 78.25 122 ALA A N 1
ATOM 972 C CA . ALA A 1 122 ? -8.535 0.112 -5.554 1.00 78.25 122 ALA A CA 1
ATOM 973 C C . ALA A 1 122 ? -9.732 -0.153 -4.624 1.00 78.25 122 ALA A C 1
ATOM 975 O O . ALA A 1 122 ? -10.427 -1.150 -4.798 1.00 78.25 122 ALA A O 1
ATOM 976 N N . VAL A 1 123 ? -10.028 0.743 -3.674 1.00 78.44 123 VAL A N 1
ATOM 977 C CA . VAL A 1 123 ? -11.203 0.635 -2.779 1.00 78.44 123 VAL A CA 1
ATOM 978 C C . VAL A 1 123 ? -12.518 0.575 -3.568 1.00 78.44 123 VAL A C 1
ATOM 980 O O . VAL A 1 123 ? -13.462 -0.074 -3.132 1.00 78.44 123 VAL A O 1
ATOM 983 N N . GLN A 1 124 ? -12.577 1.187 -4.755 1.00 72.00 124 GLN A N 1
ATOM 984 C CA . GLN A 1 124 ? -13.758 1.154 -5.629 1.00 72.00 124 GLN A CA 1
ATOM 985 C C . GLN A 1 124 ? -13.967 -0.208 -6.319 1.00 72.00 124 GLN A C 1
ATOM 987 O O . GLN A 1 124 ? -15.017 -0.433 -6.915 1.00 72.00 124 GLN A O 1
ATOM 992 N N . LEU A 1 125 ? -12.982 -1.111 -6.242 1.00 69.75 125 LEU A N 1
ATOM 993 C CA . LEU A 1 125 ? -12.965 -2.408 -6.922 1.00 69.75 125 LEU A CA 1
ATOM 994 C C . LEU A 1 125 ? -13.188 -3.598 -5.968 1.00 69.75 125 LEU A C 1
ATOM 996 O O . LEU A 1 125 ? -13.170 -4.744 -6.413 1.00 69.75 125 LEU A O 1
ATOM 1000 N N . THR A 1 126 ? -13.367 -3.372 -4.657 1.00 70.25 126 THR A N 1
ATOM 1001 C CA . THR A 1 126 ? -13.462 -4.468 -3.676 1.00 70.25 126 THR A CA 1
ATOM 1002 C C . THR A 1 126 ? -14.373 -4.172 -2.482 1.00 70.25 126 THR A C 1
ATOM 1004 O O . THR A 1 126 ? -14.076 -3.348 -1.617 1.00 70.25 126 THR A O 1
ATOM 1007 N N . ASP A 1 127 ? -15.437 -4.970 -2.345 1.00 74.50 127 ASP A N 1
ATOM 1008 C CA . ASP A 1 127 ? -16.375 -4.923 -1.208 1.00 74.50 127 ASP A CA 1
ATOM 1009 C C . ASP A 1 127 ? -15.711 -5.228 0.153 1.00 74.50 127 ASP A C 1
ATOM 1011 O O . ASP A 1 127 ? -16.300 -5.018 1.214 1.00 74.50 127 ASP A O 1
ATOM 1015 N N . LYS A 1 128 ? -14.472 -5.742 0.148 1.00 73.25 128 LYS A N 1
ATOM 1016 C CA . LYS A 1 128 ? -13.717 -6.089 1.363 1.00 73.25 128 LYS A CA 1
ATOM 1017 C C . LYS A 1 128 ? -13.115 -4.868 2.067 1.00 73.25 128 LYS A C 1
ATOM 1019 O O . LYS A 1 128 ? -12.752 -4.977 3.235 1.00 73.25 128 LYS A O 1
ATOM 1024 N N . MET A 1 129 ? -13.007 -3.721 1.390 1.00 80.62 129 MET A N 1
ATOM 1025 C CA . MET A 1 129 ? -12.414 -2.488 1.927 1.00 80.62 129 MET A CA 1
ATOM 1026 C C . MET A 1 129 ? -13.489 -1.460 2.319 1.00 80.62 129 MET A C 1
ATOM 1028 O O . MET A 1 129 ? -13.544 -0.352 1.790 1.00 80.62 129 MET A O 1
ATOM 1032 N N . GLY A 1 130 ? -14.356 -1.810 3.273 1.00 82.25 130 GLY A N 1
ATOM 1033 C CA . GLY A 1 130 ? -15.361 -0.874 3.795 1.00 82.25 130 GLY A CA 1
ATOM 1034 C C . GLY A 1 130 ? -14.744 0.358 4.480 1.00 82.25 130 GLY A C 1
ATOM 1035 O O . GLY A 1 130 ? -13.609 0.318 4.957 1.00 82.25 130 GLY A O 1
ATOM 1036 N N . THR A 1 131 ? -15.508 1.449 4.608 1.00 84.50 131 THR A N 1
ATOM 1037 C CA . THR A 1 131 ? -15.03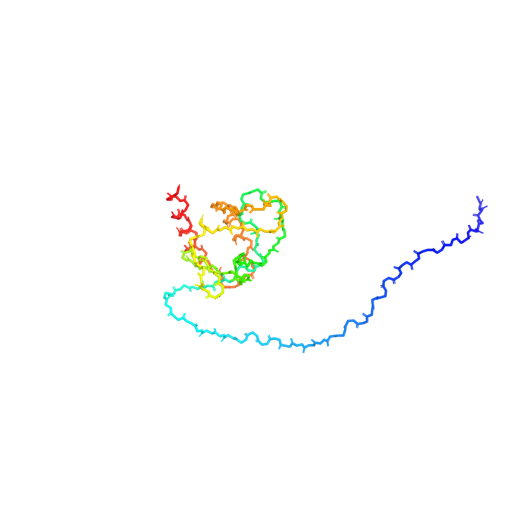2 2.755 5.120 1.00 84.50 131 THR A CA 1
ATOM 1038 C C . THR A 1 131 ? -14.256 2.671 6.441 1.00 84.50 131 THR A C 1
ATOM 1040 O O . THR A 1 131 ? -13.250 3.358 6.609 1.00 84.50 131 THR A O 1
ATOM 1043 N N . GLN A 1 132 ? -14.683 1.815 7.377 1.00 87.94 132 GLN A N 1
ATOM 1044 C CA . GLN A 1 132 ? -13.986 1.604 8.654 1.00 87.94 132 GLN A CA 1
ATOM 1045 C C . GLN A 1 132 ? -12.595 0.976 8.472 1.00 87.94 132 GLN A C 1
ATOM 1047 O O . GLN A 1 132 ? -11.641 1.421 9.106 1.00 87.94 132 GLN A O 1
ATOM 1052 N N . TRP A 1 133 ? -12.470 -0.012 7.580 1.00 90.19 133 TRP A N 1
ATOM 1053 C CA . TRP A 1 133 ? -11.207 -0.682 7.258 1.00 90.19 133 TRP A CA 1
ATOM 1054 C C . TRP A 1 133 ? -10.225 0.305 6.611 1.00 90.19 133 TRP A C 1
ATOM 1056 O O . TRP A 1 133 ? -9.075 0.403 7.034 1.00 90.19 133 TRP A O 1
ATOM 1066 N N . VAL A 1 134 ? -10.703 1.116 5.658 1.00 88.62 134 VAL A N 1
ATOM 1067 C CA . VAL A 1 134 ? -9.893 2.153 4.990 1.00 88.62 134 VAL A CA 1
ATOM 1068 C C . VAL A 1 134 ? -9.466 3.251 5.970 1.00 88.62 134 VAL A C 1
ATOM 1070 O O . VAL A 1 134 ? -8.315 3.677 5.952 1.00 88.62 134 VAL A O 1
ATOM 1073 N N . THR A 1 135 ? -10.357 3.677 6.871 1.00 89.75 135 THR A N 1
ATOM 1074 C CA . THR A 1 135 ? -10.035 4.691 7.892 1.00 89.75 135 THR A CA 1
ATOM 1075 C C . THR A 1 135 ? -8.965 4.191 8.864 1.00 89.75 135 THR A C 1
ATOM 1077 O O . THR 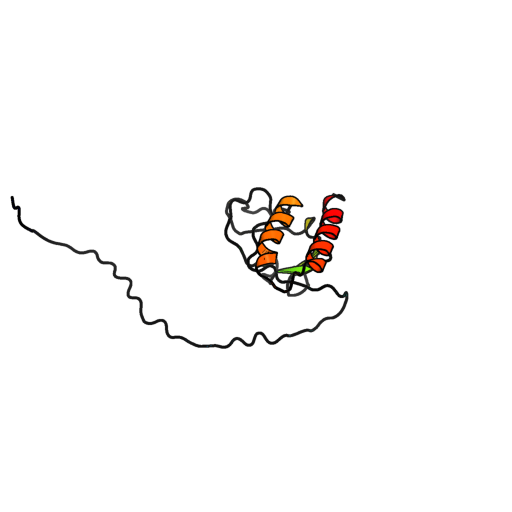A 1 135 ? -8.033 4.930 9.173 1.00 89.75 135 THR A O 1
ATOM 1080 N N . ALA A 1 136 ? -9.064 2.936 9.316 1.00 92.62 136 ALA A N 1
ATOM 1081 C CA . ALA A 1 136 ? -8.049 2.315 10.165 1.00 92.62 136 ALA A CA 1
ATOM 1082 C C . ALA A 1 136 ? -6.694 2.208 9.442 1.00 92.62 136 ALA A C 1
ATOM 1084 O O . ALA A 1 136 ? -5.674 2.605 10.005 1.00 92.62 136 ALA A O 1
ATOM 1085 N N . LEU A 1 137 ? -6.692 1.793 8.167 1.00 92.44 137 LEU A N 1
ATOM 1086 C CA . LEU A 1 137 ? -5.478 1.761 7.351 1.00 92.44 137 LEU A CA 1
ATOM 1087 C C . LEU A 1 137 ? -4.816 3.144 7.267 1.00 92.44 137 LEU A C 1
ATOM 1089 O O . LEU A 1 137 ? -3.633 3.264 7.568 1.00 92.44 137 LEU A O 1
ATOM 1093 N N . LEU A 1 138 ? -5.563 4.194 6.910 1.00 91.81 138 LEU A N 1
ATOM 1094 C CA . LEU A 1 138 ? -5.019 5.555 6.799 1.00 91.81 138 LEU A CA 1
ATOM 1095 C C . LEU A 1 138 ? -4.443 6.069 8.130 1.00 91.81 138 LEU A C 1
ATOM 1097 O O . LEU A 1 138 ? -3.420 6.752 8.129 1.00 91.81 138 LEU A O 1
ATOM 1101 N N . GLN A 1 139 ? -5.039 5.699 9.269 1.00 92.94 139 GLN A N 1
ATOM 1102 C CA . GLN A 1 139 ? -4.500 6.029 10.592 1.00 92.94 139 GLN A CA 1
ATOM 1103 C C . GLN A 1 139 ? -3.163 5.331 10.879 1.00 92.94 139 GLN A C 1
ATOM 1105 O O . GLN A 1 139 ? -2.263 5.964 11.430 1.00 92.94 139 GLN A O 1
ATOM 1110 N N . GLU A 1 140 ? -3.000 4.055 10.516 1.00 94.56 140 GLU A N 1
ATOM 1111 C CA . GLU A 1 140 ? -1.718 3.357 10.690 1.00 94.56 140 GLU A CA 1
ATOM 1112 C C . GLU A 1 140 ? -0.657 3.833 9.690 1.00 94.56 140 GLU A C 1
ATOM 1114 O O . GLU A 1 140 ? 0.487 4.056 10.085 1.00 94.56 140 GLU A O 1
ATOM 1119 N N . LEU A 1 141 ? -1.028 4.097 8.431 1.00 92.50 141 LEU A N 1
ATOM 1120 C CA . LEU A 1 141 ? -0.137 4.724 7.447 1.00 92.50 141 LEU A CA 1
ATOM 1121 C C . LEU A 1 141 ? 0.351 6.091 7.944 1.00 92.50 141 LEU A C 1
ATOM 1123 O O . LEU A 1 141 ? 1.548 6.365 7.921 1.00 92.50 141 LEU A O 1
ATOM 1127 N N . GLY A 1 142 ? -0.550 6.919 8.479 1.00 91.94 142 GLY A N 1
ATOM 1128 C CA . GLY A 1 142 ? -0.195 8.206 9.075 1.00 91.94 142 GLY A CA 1
ATOM 1129 C C . GLY A 1 142 ? 0.811 8.084 10.226 1.00 91.94 142 GLY A C 1
ATOM 1130 O O . GLY A 1 142 ? 1.644 8.968 10.395 1.00 91.94 142 GLY A O 1
ATOM 1131 N N . LYS A 1 143 ? 0.810 6.988 10.995 1.00 93.19 143 LYS A N 1
ATOM 1132 C CA . LYS A 1 143 ? 1.863 6.728 11.995 1.00 93.19 143 LYS A CA 1
ATOM 1133 C C . LYS A 1 143 ? 3.161 6.271 11.337 1.00 93.19 143 LYS A C 1
ATOM 1135 O O . LYS A 1 143 ? 4.216 6.790 11.678 1.00 93.19 143 LYS A O 1
ATOM 1140 N N . GLN A 1 144 ? 3.083 5.334 10.392 1.00 91.56 144 GLN A N 1
ATOM 1141 C CA . GLN A 1 144 ? 4.246 4.771 9.702 1.00 91.56 144 GLN A CA 1
ATOM 1142 C C . GLN A 1 144 ? 5.055 5.824 8.941 1.00 91.56 144 GLN A C 1
ATOM 1144 O O . GLN A 1 144 ? 6.279 5.768 8.968 1.00 91.56 144 GLN A O 1
ATOM 1149 N N . TYR A 1 145 ? 4.395 6.780 8.287 1.00 87.12 145 TYR A N 1
ATOM 1150 C CA . TYR A 1 145 ? 5.062 7.808 7.484 1.00 87.12 145 TYR A CA 1
ATOM 1151 C C . TYR A 1 145 ? 5.513 9.042 8.279 1.00 87.12 145 TYR A C 1
ATOM 1153 O O . TYR A 1 145 ? 6.433 9.718 7.841 1.00 87.12 145 TYR A O 1
ATOM 1161 N N . ASN A 1 146 ? 4.936 9.312 9.456 1.00 83.06 146 ASN A N 1
ATOM 1162 C CA . ASN A 1 146 ? 5.375 10.407 10.340 1.00 83.06 146 ASN A CA 1
ATOM 1163 C C . ASN A 1 146 ? 6.428 9.975 11.389 1.00 83.06 146 ASN A C 1
ATOM 1165 O O . ASN A 1 146 ? 6.772 10.757 12.273 1.00 83.06 146 ASN A O 1
ATOM 1169 N N . GLN A 1 147 ? 6.902 8.725 11.337 1.00 68.50 147 GLN A N 1
ATOM 1170 C CA . GLN A 1 147 ? 7.927 8.165 12.237 1.00 68.50 147 GLN A CA 1
ATOM 1171 C C . GLN A 1 147 ? 9.250 7.837 11.516 1.00 68.50 147 GLN A C 1
ATOM 1173 O O . GLN A 1 147 ? 10.094 7.145 12.087 1.00 68.50 147 GLN A O 1
ATOM 1178 N N . TRP A 1 148 ? 9.413 8.303 10.273 1.00 48.81 148 TRP A N 1
ATOM 1179 C CA . TRP A 1 148 ? 10.560 8.054 9.390 1.00 48.81 148 TRP A CA 1
ATOM 1180 C C . TRP A 1 148 ? 11.219 9.357 8.931 1.00 48.81 148 TRP A C 1
ATOM 1182 O O . TRP A 1 148 ? 10.489 10.365 8.811 1.00 48.81 148 TRP A O 1
#

Organism: Dreissena polymorpha (NCBI:txid45954)

Foldseek 3Di:
DDDDDDDDDDDPPDPDPDDPDDPPDPPPPPDPDDDDDDDWQKDWQFQFDFLFPPPPDPGGHQDAQPPPRATWIATLLQKIAGPVRPDIDHLQPDFDDPVDPVCPPGRGRGALVSRLVRCVVVCVVDPSCDPVSNVSSNVNSVVVRVVD

Radius of gyration: 22.85 Å; chains: 1; bounding box: 33×36×81 Å

pLDDT: mean 70.4, std 20.68, range [30.98, 94.56]

Secondary structure (DSSP, 8-state):
------------------------------------SS----EE--SB---BTT----S-B--B-TTT-PBEEE-TTSEEEETTSS-EEEGGG-EE--S-GGG-S--EEB-HHHHHHHHHHHGGG-TTS-HHHHHHHHHHHHHHHTT-

Sequence (148 aa):
MSSRYVGGDDDDSEYHLGPYRESSKKSDYGARSHAQRGSGTWVQLSDFHCPAERCPSREPLTWVCKRDGDFVYISEKGKIKCESGKHEADVCQWGWNCGNDFHKGEYIRADYEGFTFAMSQAVQLTDKMGTQWVTALLQELGKQYNQW